Protein AF-A0A401QCV1-F1 (afdb_monomer_lite)

InterPro domains:
  IPR019137 Nck-associated protein 1 [PF09735] (1-83)
  IPR019137 Nck-associated protein 1 [PTHR12093] (1-83)

pLDDT: mean 95.97, std 2.87, range [83.56, 98.56]

Radius of gyration: 15.39 Å; chains: 1; bounding box: 41×27×34 Å

Sequence (83 aa):
MEELRRLLHKFKKVIQRYFVTYLAHFDAVLLNETIQNLSVCPEEESVIMSSFVNSLASLNIKQVENSETFDFQGLRLDWFRLQ

Secondary structure (DSSP, 8-state):
-HHHHHHHHHTHHHHHHHHHHHIIIIIHHHHHHHHHT-S---HHHHHHHHHHHHHHHT--HHHHHTT-----HHHHHHHHHT-

Structure (mmCIF, N/CA/C/O backbone):
data_AF-A0A401QCV1-F1
#
_entry.id   AF-A0A401QCV1-F1
#
loop_
_atom_site.group_PDB
_atom_site.id
_atom_site.type_symbol
_atom_site.label_atom_id
_atom_site.label_alt_id
_atom_site.label_comp_id
_atom_site.label_asym_id
_atom_site.label_entity_id
_atom_site.label_seq_id
_atom_site.pdbx_PDB_ins_code
_atom_site.Cartn_x
_atom_site.Cartn_y
_atom_site.Cartn_z
_atom_site.occupancy
_atom_site.B_iso_or_equiv
_atom_site.auth_seq_id
_atom_site.auth_comp_id
_atom_site.auth_asym_id
_atom_site.auth_atom_id
_atom_site.pdbx_PDB_model_num
ATOM 1 N N . MET A 1 1 ? -19.452 -16.250 11.723 1.00 89.88 1 MET A N 1
ATOM 2 C CA . MET A 1 1 ? -19.100 -15.287 10.651 1.00 89.88 1 MET A CA 1
ATOM 3 C C . MET A 1 1 ? -19.491 -13.849 10.986 1.00 89.88 1 MET A C 1
ATOM 5 O O . MET A 1 1 ? -18.649 -12.974 10.833 1.00 89.88 1 MET A O 1
ATOM 9 N N . GLU A 1 2 ?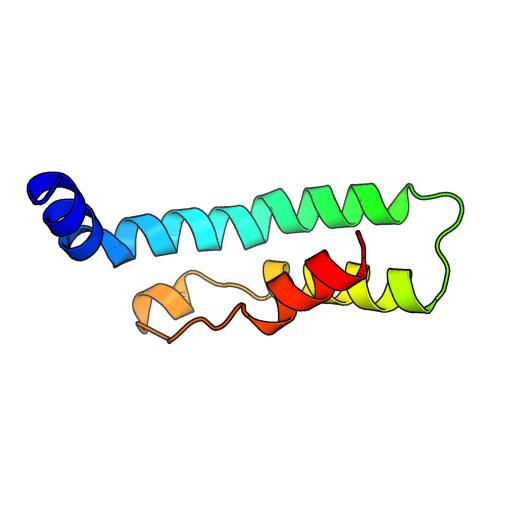 -20.704 -13.584 11.485 1.00 96.69 2 GLU A N 1
ATOM 10 C CA . GLU A 1 2 ? -21.149 -12.208 11.796 1.00 96.69 2 GLU A CA 1
ATOM 11 C C . GLU A 1 2 ? -20.360 -11.509 12.909 1.00 96.69 2 GLU A C 1
ATOM 13 O O . GLU A 1 2 ? -20.085 -10.314 12.825 1.00 96.69 2 GLU A O 1
ATOM 18 N N . GLU A 1 3 ? -19.931 -12.248 13.932 1.00 96.62 3 GLU A N 1
ATOM 19 C CA . GLU A 1 3 ? -19.102 -11.686 15.002 1.00 96.62 3 GLU A CA 1
ATOM 20 C C . GLU A 1 3 ? -17.757 -11.165 14.477 1.00 96.62 3 GLU A C 1
ATOM 22 O O . GLU A 1 3 ? -17.366 -10.040 14.784 1.00 96.62 3 GLU A O 1
ATOM 27 N N . LEU A 1 4 ? -17.101 -11.924 13.593 1.00 97.00 4 LEU A N 1
ATOM 28 C CA . LEU A 1 4 ? -15.855 -11.503 12.954 1.00 97.00 4 LEU A CA 1
ATOM 29 C C . LEU A 1 4 ? -16.057 -10.255 12.084 1.00 97.00 4 LEU A C 1
ATOM 31 O O . LEU A 1 4 ? -15.261 -9.323 12.164 1.00 97.00 4 LEU A O 1
ATOM 35 N N . ARG A 1 5 ? -17.143 -10.195 11.298 1.00 97.50 5 ARG A N 1
ATOM 36 C CA . ARG A 1 5 ? -17.491 -8.999 10.507 1.00 97.50 5 ARG A CA 1
ATOM 37 C C . ARG A 1 5 ? -17.679 -7.772 11.397 1.00 97.50 5 ARG A C 1
ATOM 39 O O . ARG A 1 5 ? -17.164 -6.699 11.082 1.00 97.50 5 ARG A O 1
ATOM 46 N N . ARG A 1 6 ? -18.365 -7.935 12.534 1.00 97.88 6 ARG A N 1
ATOM 47 C CA . ARG A 1 6 ? -18.574 -6.865 13.518 1.00 97.88 6 ARG A CA 1
ATOM 48 C C . ARG A 1 6 ? -17.252 -6.376 14.108 1.00 97.88 6 ARG A C 1
ATOM 50 O O . ARG A 1 6 ? -17.044 -5.168 14.199 1.00 97.88 6 ARG A O 1
ATOM 57 N N . LEU A 1 7 ? -16.356 -7.291 14.480 1.00 97.94 7 LEU A N 1
ATOM 58 C CA . LEU A 1 7 ? -15.027 -6.955 14.997 1.00 97.94 7 LEU A CA 1
ATOM 59 C C . LEU A 1 7 ? -14.181 -6.229 13.946 1.00 97.94 7 LEU A C 1
ATOM 61 O O . LEU A 1 7 ? -13.601 -5.192 14.257 1.00 97.94 7 LEU A O 1
ATOM 65 N N . LEU A 1 8 ? -14.176 -6.707 12.699 1.00 97.00 8 LEU A N 1
ATOM 66 C CA . LEU A 1 8 ? -13.464 -6.070 11.590 1.00 97.00 8 LEU A CA 1
ATOM 67 C C . LEU A 1 8 ? -13.923 -4.621 11.391 1.00 97.00 8 LEU A C 1
ATOM 69 O O . LEU A 1 8 ? -13.099 -3.723 11.239 1.00 97.00 8 LEU A O 1
ATOM 73 N N . HIS A 1 9 ? -15.235 -4.382 11.434 1.00 96.50 9 HIS A N 1
ATOM 74 C CA . HIS A 1 9 ? -15.783 -3.039 11.281 1.00 96.50 9 HIS A CA 1
ATOM 75 C C . HIS A 1 9 ? -15.440 -2.144 12.480 1.00 96.50 9 HIS A C 1
ATOM 77 O O . HIS A 1 9 ? -14.995 -1.011 12.299 1.00 96.50 9 HIS A O 1
ATOM 83 N N . LYS A 1 10 ? -15.574 -2.671 13.707 1.00 97.56 10 LYS A N 1
ATOM 84 C CA . LYS A 1 10 ? -15.257 -1.953 14.953 1.00 97.56 10 LYS A CA 1
ATOM 85 C C . LYS A 1 10 ? -13.782 -1.551 15.034 1.00 97.56 10 LYS A C 1
ATOM 87 O O . LYS A 1 10 ? -13.473 -0.449 15.476 1.00 97.56 10 LYS A O 1
ATOM 92 N N . PHE A 1 11 ? -12.878 -2.428 14.601 1.00 97.75 11 PHE A N 1
ATOM 93 C CA . PHE A 1 11 ? -11.430 -2.234 14.696 1.00 97.75 11 PHE A CA 1
ATOM 94 C C . PHE A 1 11 ? -10.770 -1.861 13.361 1.00 97.75 11 PHE A C 1
ATOM 96 O O . PHE A 1 11 ? -9.545 -1.901 13.253 1.00 97.75 11 PHE A O 1
ATOM 103 N N . LYS A 1 12 ? -11.550 -1.428 12.359 1.00 96.31 12 LYS A N 1
ATOM 104 C CA . LYS A 1 12 ? -11.061 -1.069 11.017 1.00 96.31 12 LYS A CA 1
ATOM 105 C C . LYS A 1 12 ? -9.845 -0.139 11.059 1.00 96.31 12 LYS A C 1
ATOM 107 O O . LYS A 1 12 ? -8.861 -0.408 10.381 1.00 96.31 12 LYS A O 1
ATOM 112 N N . LYS A 1 13 ? -9.875 0.909 11.892 1.00 96.50 13 LYS A N 1
ATOM 113 C CA . LYS A 1 13 ? -8.763 1.869 12.024 1.00 96.50 13 LYS A CA 1
ATOM 114 C C . LYS A 1 13 ? -7.480 1.237 12.569 1.00 96.50 13 LYS A C 1
ATOM 116 O O . LYS A 1 13 ? -6.397 1.603 12.130 1.00 96.50 13 LYS A O 1
ATOM 121 N N . VAL A 1 14 ? -7.590 0.281 13.495 1.00 97.62 14 VAL A N 1
ATOM 122 C CA . VAL A 1 14 ? -6.431 -0.443 14.049 1.00 97.62 14 VAL A CA 1
ATOM 123 C C . VAL A 1 14 ? -5.768 -1.271 12.952 1.00 97.62 14 VAL A C 1
ATOM 125 O O . VAL A 1 14 ? -4.556 -1.202 12.767 1.00 97.62 14 VAL A O 1
ATOM 128 N N . ILE A 1 15 ? -6.585 -1.985 12.178 1.00 97.81 15 ILE A N 1
ATOM 129 C CA . ILE A 1 15 ? -6.132 -2.815 11.059 1.00 97.81 15 ILE A CA 1
ATOM 130 C C . ILE A 1 15 ? -5.504 -1.943 9.966 1.00 97.81 15 ILE A C 1
ATOM 132 O O . ILE A 1 15 ? -4.392 -2.216 9.528 1.00 97.81 15 ILE A O 1
ATOM 136 N N . GLN A 1 16 ? -6.175 -0.857 9.569 1.00 97.81 16 GLN A N 1
ATOM 137 C CA . GLN A 1 16 ? -5.653 0.084 8.576 1.00 97.81 16 GLN A CA 1
ATOM 138 C C . GLN A 1 16 ? -4.322 0.690 9.015 1.00 97.81 16 GLN A C 1
ATOM 140 O O . GLN A 1 16 ? -3.384 0.697 8.229 1.00 97.81 16 GLN A O 1
ATOM 145 N N . ARG A 1 17 ? -4.207 1.150 10.268 1.00 98.06 17 ARG A N 1
ATOM 146 C CA . ARG A 1 17 ? -2.959 1.712 10.799 1.00 98.06 17 ARG A CA 1
ATOM 147 C C . ARG A 1 17 ? -1.816 0.706 10.736 1.00 98.06 17 ARG A C 1
ATOM 149 O O . ARG A 1 17 ? -0.719 1.076 10.325 1.00 98.06 17 ARG A O 1
ATOM 156 N N . TYR A 1 18 ? -2.074 -0.541 11.128 1.00 98.25 18 TYR A N 1
ATOM 157 C CA . TYR A 1 18 ? -1.077 -1.605 11.060 1.00 98.25 18 TYR A CA 1
ATOM 158 C C . TYR A 1 18 ? -0.584 -1.804 9.623 1.00 98.25 18 TYR A C 1
ATOM 160 O O . TYR A 1 18 ? 0.607 -1.650 9.368 1.00 98.25 18 TYR A O 1
ATOM 168 N N . PHE A 1 19 ? -1.494 -2.053 8.677 1.00 98.44 19 PHE A N 1
ATOM 169 C CA . PHE A 1 19 ? -1.113 -2.350 7.294 1.00 98.44 19 PHE A CA 1
ATOM 170 C C . PHE A 1 19 ? -0.530 -1.149 6.550 1.00 98.44 19 PHE A C 1
ATOM 172 O O . PHE A 1 19 ? 0.418 -1.327 5.803 1.00 98.44 19 PHE A O 1
ATOM 179 N N . VAL A 1 20 ? -1.014 0.073 6.786 1.00 98.25 20 VAL A N 1
ATOM 180 C CA . VAL A 1 20 ? -0.401 1.291 6.224 1.00 98.25 20 VAL A CA 1
ATOM 181 C C . VAL A 1 20 ? 1.048 1.433 6.682 1.00 98.25 20 VAL A C 1
ATOM 183 O O . VAL A 1 20 ? 1.927 1.711 5.874 1.00 98.25 20 VAL A O 1
ATOM 186 N N . THR A 1 21 ? 1.313 1.192 7.968 1.00 97.62 21 THR A N 1
ATOM 187 C CA . THR A 1 21 ? 2.680 1.259 8.502 1.00 97.62 21 THR A CA 1
ATOM 188 C C . THR A 1 21 ? 3.551 0.157 7.906 1.00 97.62 21 THR A C 1
ATOM 190 O O . THR A 1 21 ? 4.683 0.427 7.515 1.00 97.62 21 THR A O 1
ATOM 193 N N . TYR A 1 22 ? 3.013 -1.061 7.819 1.00 98.44 22 TYR A N 1
ATOM 194 C CA . TYR A 1 22 ? 3.707 -2.221 7.266 1.00 98.44 22 TYR A CA 1
ATOM 195 C C . TYR A 1 22 ? 4.089 -1.997 5.797 1.00 98.44 22 TYR A C 1
ATOM 197 O O . TYR A 1 22 ? 5.256 -2.128 5.435 1.00 98.44 22 TYR A O 1
ATOM 205 N N . LEU A 1 23 ? 3.128 -1.556 4.984 1.00 98.56 23 LEU A N 1
ATOM 206 C CA . LEU A 1 23 ? 3.321 -1.284 3.563 1.00 98.56 23 LEU A CA 1
ATOM 207 C C . LEU A 1 23 ? 4.370 -0.189 3.329 1.00 98.56 23 LEU A C 1
ATOM 209 O O . LEU A 1 23 ? 5.255 -0.358 2.496 1.00 98.56 23 LEU A O 1
ATOM 213 N N . ALA A 1 24 ? 4.301 0.912 4.085 1.00 98.06 24 ALA A N 1
ATOM 214 C CA . ALA A 1 24 ? 5.192 2.057 3.898 1.00 98.06 24 ALA A CA 1
ATOM 215 C C . ALA A 1 24 ? 6.643 1.802 4.329 1.00 98.06 24 ALA A C 1
ATOM 217 O O . ALA A 1 24 ? 7.559 2.344 3.719 1.00 98.06 24 ALA A O 1
ATOM 218 N N . HIS A 1 25 ? 6.862 1.013 5.387 1.00 96.38 25 HIS A N 1
ATOM 219 C CA . HIS A 1 25 ? 8.185 0.905 6.019 1.00 96.38 25 HIS A CA 1
ATOM 220 C C . HIS A 1 25 ? 8.860 -0.448 5.823 1.00 96.38 25 HIS A C 1
ATOM 222 O O . HIS A 1 25 ? 10.084 -0.513 5.878 1.00 96.38 25 HIS A O 1
ATOM 228 N N . PHE A 1 26 ? 8.094 -1.523 5.633 1.00 98.06 26 PHE A N 1
ATOM 229 C CA . PHE A 1 26 ? 8.650 -2.851 5.397 1.00 98.06 26 PHE A CA 1
ATOM 230 C C . PHE A 1 26 ? 8.538 -3.225 3.920 1.00 98.06 26 PHE A C 1
ATOM 232 O O . PHE A 1 26 ? 9.564 -3.357 3.255 1.00 98.06 26 PHE A O 1
ATOM 239 N N . ASP A 1 27 ? 7.315 -3.320 3.387 1.00 98.31 27 ASP A N 1
ATOM 240 C CA . ASP A 1 27 ? 7.111 -3.813 2.018 1.00 98.31 27 ASP A CA 1
ATOM 241 C C . ASP A 1 27 ? 7.742 -2.886 0.979 1.00 98.31 27 ASP A C 1
ATOM 243 O O . ASP A 1 27 ? 8.411 -3.368 0.073 1.00 98.31 27 ASP A O 1
ATOM 247 N N . ALA A 1 28 ? 7.592 -1.564 1.119 1.00 98.12 28 ALA A N 1
ATOM 248 C CA . ALA A 1 28 ? 8.196 -0.611 0.188 1.00 98.12 28 ALA A CA 1
ATOM 249 C C . ALA A 1 28 ? 9.729 -0.724 0.141 1.00 98.12 28 ALA A C 1
ATOM 251 O O . ALA A 1 28 ? 10.317 -0.647 -0.938 1.00 98.12 28 ALA A O 1
ATOM 252 N N . VAL A 1 29 ? 10.373 -0.933 1.295 1.00 98.00 29 VAL A N 1
ATOM 253 C CA . VAL A 1 29 ? 11.834 -1.062 1.396 1.00 98.00 29 VAL A CA 1
ATOM 254 C C . VAL A 1 29 ? 12.291 -2.371 0.763 1.00 98.00 29 VAL A C 1
ATOM 256 O O . VAL A 1 29 ? 13.122 -2.350 -0.143 1.00 98.00 29 VAL A O 1
ATOM 259 N N . LEU A 1 30 ? 11.694 -3.493 1.173 1.00 98.06 30 LEU A N 1
ATOM 260 C CA . LEU A 1 30 ? 12.034 -4.814 0.646 1.00 98.06 30 LEU A CA 1
ATOM 261 C C . LEU A 1 30 ? 11.770 -4.912 -0.862 1.00 98.06 30 LEU A C 1
ATOM 263 O O . LEU A 1 30 ? 12.581 -5.468 -1.604 1.00 98.06 30 LEU A O 1
ATOM 267 N N . LEU A 1 31 ? 10.650 -4.360 -1.332 1.00 97.00 31 LEU A N 1
ATOM 268 C CA . LEU A 1 31 ? 10.306 -4.334 -2.749 1.00 97.00 31 LEU A CA 1
ATOM 269 C C . LEU A 1 31 ? 11.328 -3.516 -3.540 1.00 97.00 31 LEU A C 1
ATOM 271 O O . LEU A 1 31 ? 11.811 -3.988 -4.566 1.00 97.00 31 LEU A O 1
ATOM 275 N N . ASN A 1 32 ? 11.700 -2.331 -3.050 1.00 96.81 32 ASN A N 1
ATOM 276 C CA . ASN A 1 32 ? 12.712 -1.503 -3.698 1.00 96.81 32 ASN A CA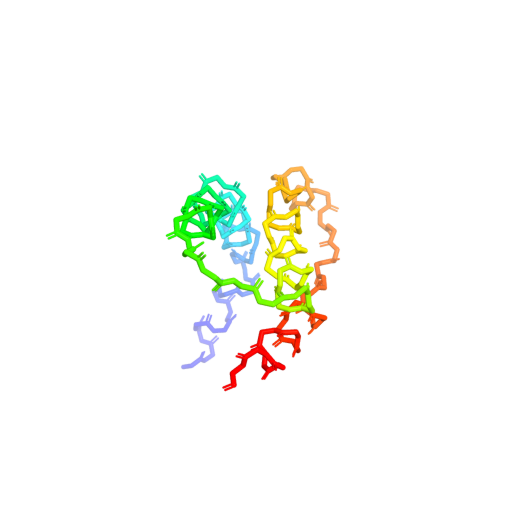 1
ATOM 277 C C . ASN A 1 32 ? 14.062 -2.228 -3.783 1.00 96.81 32 ASN A C 1
ATOM 279 O O . ASN A 1 32 ? 14.643 -2.303 -4.860 1.00 96.81 32 ASN A O 1
ATOM 283 N N . GLU A 1 33 ? 14.533 -2.823 -2.685 1.00 97.00 33 GLU A N 1
ATOM 284 C CA . GLU A 1 33 ? 15.762 -3.627 -2.677 1.00 97.00 33 GLU A CA 1
ATOM 285 C C . GLU A 1 33 ? 15.691 -4.795 -3.667 1.00 97.00 33 GLU A C 1
ATOM 287 O O . GLU A 1 33 ? 16.653 -5.069 -4.384 1.00 97.00 33 GLU A O 1
ATOM 292 N N . THR A 1 34 ? 14.543 -5.466 -3.751 1.00 95.38 34 THR A N 1
ATOM 293 C CA . THR A 1 34 ? 14.335 -6.570 -4.694 1.00 95.38 34 THR A CA 1
ATOM 294 C C . THR A 1 34 ? 14.435 -6.088 -6.141 1.00 95.38 34 THR A C 1
ATOM 296 O O . THR A 1 34 ? 15.136 -6.710 -6.935 1.00 95.38 34 THR A O 1
ATOM 299 N N . ILE A 1 35 ? 13.798 -4.960 -6.476 1.00 93.81 35 ILE A N 1
ATOM 300 C CA . ILE A 1 35 ? 13.819 -4.370 -7.825 1.00 93.81 35 ILE A CA 1
ATOM 301 C C . ILE A 1 35 ? 15.238 -3.950 -8.221 1.00 93.81 35 ILE A C 1
ATOM 303 O O . ILE A 1 35 ? 15.666 -4.246 -9.333 1.00 93.81 35 ILE A O 1
ATOM 307 N N . GLN A 1 36 ? 15.989 -3.308 -7.319 1.00 92.25 36 GLN A N 1
ATOM 308 C CA . GLN A 1 36 ? 17.366 -2.872 -7.599 1.00 92.25 36 GLN A CA 1
ATOM 309 C C . GLN A 1 36 ? 18.326 -4.044 -7.868 1.00 92.25 36 GLN A C 1
ATOM 311 O O . GLN A 1 36 ? 19.344 -3.866 -8.530 1.00 92.25 36 GLN A O 1
ATOM 316 N N . ASN A 1 37 ? 18.004 -5.244 -7.378 1.00 93.94 37 ASN A N 1
ATOM 317 C CA . ASN A 1 37 ? 18.799 -6.452 -7.597 1.00 93.94 37 ASN A CA 1
ATOM 318 C C . ASN A 1 37 ? 18.408 -7.228 -8.872 1.00 93.94 37 ASN A C 1
ATOM 320 O O . ASN A 1 37 ? 19.015 -8.261 -9.171 1.00 93.94 37 ASN A O 1
ATOM 324 N N . LEU A 1 38 ? 17.417 -6.764 -9.642 1.00 91.81 38 LEU A N 1
ATOM 325 C CA . LEU A 1 38 ? 17.060 -7.372 -10.923 1.00 91.81 38 LEU A CA 1
ATOM 326 C C . LEU A 1 38 ? 18.095 -7.000 -11.993 1.00 91.81 38 LEU A C 1
ATOM 328 O O . LEU A 1 38 ? 18.286 -5.835 -12.321 1.00 91.81 38 LEU A O 1
ATOM 332 N N . SER A 1 39 ? 18.751 -8.010 -12.569 1.00 83.56 39 SER A N 1
ATOM 333 C CA . SER A 1 39 ? 19.796 -7.805 -13.587 1.00 83.56 39 SER A CA 1
ATOM 334 C C . SER A 1 39 ? 19.275 -7.268 -14.927 1.00 83.56 39 SER A C 1
ATOM 336 O O . SER A 1 39 ? 20.006 -6.573 -15.629 1.00 83.56 39 SER A O 1
ATOM 338 N N . VAL A 1 40 ? 18.025 -7.582 -15.286 1.00 87.12 40 VAL A N 1
ATOM 339 C CA . VAL A 1 40 ? 17.347 -7.115 -16.502 1.00 87.12 40 VAL A CA 1
ATOM 340 C C . VAL A 1 40 ? 15.864 -6.937 -16.181 1.00 87.12 40 VAL A C 1
ATOM 342 O O . VAL A 1 40 ? 15.220 -7.875 -15.715 1.00 87.12 40 VAL A O 1
ATOM 345 N N . CYS A 1 41 ? 15.325 -5.749 -16.441 1.00 87.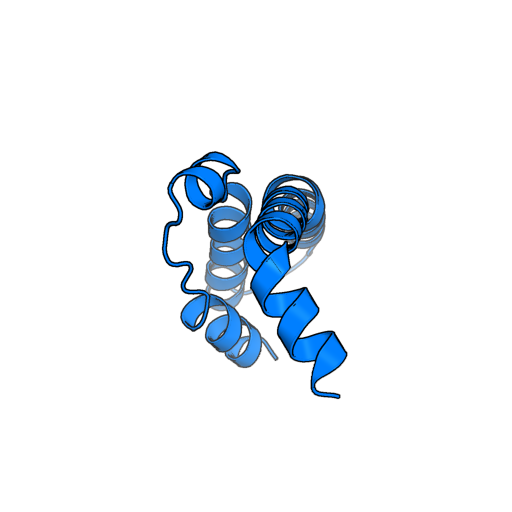25 41 CYS A N 1
ATOM 346 C CA . CYS A 1 41 ? 13.902 -5.436 -16.334 1.00 87.25 41 CYS A CA 1
ATOM 347 C C . CYS A 1 41 ? 13.537 -4.533 -17.523 1.00 87.25 41 CYS A C 1
ATOM 349 O O . CYS A 1 41 ? 14.197 -3.500 -17.685 1.00 87.25 41 CYS A O 1
ATOM 351 N N . PRO A 1 42 ? 12.581 -4.913 -18.392 1.00 91.94 42 PRO A N 1
ATOM 352 C CA . PRO A 1 42 ? 12.162 -4.037 -19.476 1.00 91.94 42 PRO A CA 1
ATOM 353 C C . PRO A 1 42 ? 11.465 -2.777 -18.930 1.00 91.94 42 PRO A C 1
ATOM 355 O O . PRO A 1 42 ? 11.091 -2.689 -17.758 1.00 91.94 42 PRO A O 1
ATOM 358 N N . GLU A 1 43 ? 11.394 -1.739 -19.765 1.00 89.75 43 GLU A N 1
ATOM 359 C CA . GLU A 1 43 ? 11.014 -0.390 -19.329 1.00 89.75 43 GLU A CA 1
ATOM 360 C C . GLU A 1 43 ? 9.593 -0.339 -18.750 1.00 89.75 43 GLU A C 1
ATOM 362 O O . GLU A 1 43 ? 9.381 0.268 -17.700 1.00 89.75 43 GLU A O 1
ATOM 367 N N . GLU A 1 44 ? 8.635 -1.015 -19.389 1.00 89.62 44 GLU A N 1
ATOM 368 C CA . GLU A 1 44 ? 7.228 -1.022 -18.972 1.00 89.62 44 GLU A CA 1
ATOM 369 C C . GLU A 1 44 ? 7.053 -1.631 -17.571 1.00 89.62 44 GLU A C 1
ATOM 371 O O . GLU A 1 44 ? 6.395 -1.046 -16.704 1.00 89.62 44 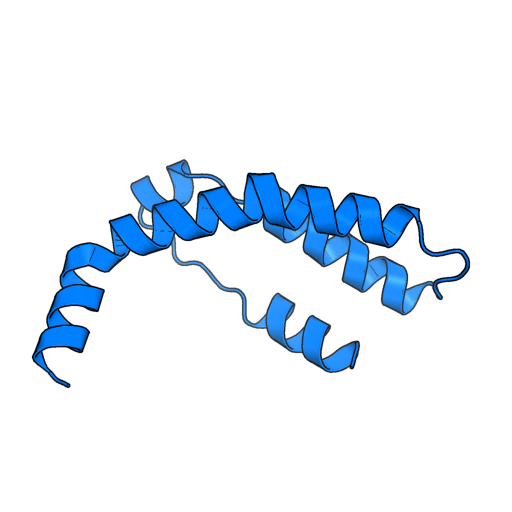GLU A O 1
ATOM 376 N N . GLU A 1 45 ? 7.704 -2.762 -17.306 1.00 91.94 45 GLU A N 1
ATOM 377 C CA . GLU A 1 45 ? 7.702 -3.427 -16.007 1.00 91.94 45 GLU A CA 1
ATOM 378 C C . GLU A 1 45 ? 8.427 -2.585 -14.955 1.00 91.94 45 GLU A C 1
ATOM 380 O O . GLU A 1 45 ? 7.951 -2.468 -13.824 1.00 91.94 45 GLU A O 1
ATOM 385 N N . SER A 1 46 ? 9.535 -1.934 -15.326 1.00 92.81 46 SER A N 1
ATOM 386 C CA . SER A 1 46 ? 10.279 -1.036 -14.436 1.00 92.81 46 SER A CA 1
ATOM 387 C C . SER A 1 46 ? 9.432 0.159 -13.982 1.00 92.81 46 SER A C 1
ATOM 389 O O . SER A 1 46 ? 9.465 0.530 -12.800 1.00 92.81 46 SER A O 1
ATOM 391 N N . VAL A 1 47 ? 8.614 0.725 -14.880 1.00 94.50 47 VAL A N 1
ATOM 392 C CA . VAL A 1 47 ? 7.667 1.802 -14.551 1.00 94.50 47 VAL A CA 1
ATOM 393 C C . VAL A 1 47 ? 6.622 1.320 -13.544 1.00 94.50 47 VAL A C 1
ATOM 395 O O . VAL A 1 47 ? 6.398 1.987 -12.529 1.00 94.50 47 VAL A O 1
ATOM 398 N N . ILE A 1 48 ? 6.013 0.153 -13.777 1.00 95.31 48 ILE A N 1
ATOM 399 C CA . ILE A 1 48 ? 5.010 -0.426 -12.870 1.00 95.31 48 ILE A CA 1
ATOM 400 C C . ILE A 1 48 ? 5.621 -0.711 -11.489 1.00 95.31 48 ILE A C 1
ATOM 402 O O . ILE A 1 48 ? 5.076 -0.299 -10.463 1.00 95.31 48 ILE A O 1
ATOM 406 N N . MET A 1 49 ? 6.787 -1.356 -11.449 1.00 95.50 49 MET A N 1
ATOM 407 C CA . MET A 1 49 ? 7.489 -1.699 -10.211 1.00 95.50 49 MET A CA 1
ATOM 408 C C . MET A 1 49 ? 7.877 -0.456 -9.396 1.00 95.50 49 MET A C 1
ATOM 410 O O . MET A 1 49 ? 7.656 -0.407 -8.184 1.00 95.50 49 MET A O 1
ATOM 414 N N . SER A 1 50 ? 8.385 0.586 -10.058 1.00 94.75 50 SER A N 1
ATOM 415 C CA . SER A 1 50 ? 8.714 1.863 -9.410 1.00 94.75 50 SER A CA 1
ATOM 416 C C . SER A 1 50 ? 7.462 2.577 -8.889 1.00 94.75 50 SER A C 1
ATOM 418 O O . SER A 1 50 ? 7.476 3.161 -7.803 1.00 94.75 50 SER A O 1
ATO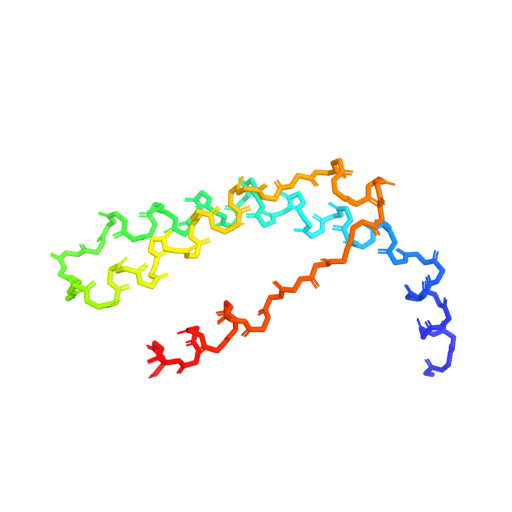M 420 N N . SER A 1 51 ? 6.351 2.495 -9.629 1.00 97.19 51 SER A N 1
ATOM 421 C CA . SER A 1 51 ? 5.051 3.018 -9.198 1.00 97.19 51 SER A CA 1
ATOM 422 C C . SER A 1 51 ? 4.563 2.350 -7.908 1.00 97.19 51 SER A C 1
ATOM 424 O O . SER A 1 51 ? 4.046 3.041 -7.025 1.00 97.19 51 SER A O 1
ATOM 426 N N . PHE A 1 52 ? 4.787 1.041 -7.730 1.00 97.75 52 PHE A N 1
ATOM 427 C CA . PHE A 1 52 ? 4.455 0.353 -6.478 1.00 97.75 52 PHE A CA 1
ATOM 428 C C . PHE A 1 52 ? 5.262 0.884 -5.304 1.00 97.75 52 PHE A C 1
ATOM 430 O O . PHE A 1 52 ? 4.665 1.270 -4.301 1.00 97.75 52 PHE A O 1
ATOM 437 N N . VAL A 1 53 ? 6.590 0.960 -5.431 1.00 97.94 53 VAL A N 1
ATOM 438 C CA . VAL A 1 53 ? 7.457 1.474 -4.358 1.00 97.94 53 VAL A CA 1
ATOM 439 C C . VAL A 1 53 ? 7.017 2.877 -3.944 1.00 97.94 53 VAL A C 1
ATOM 441 O O . VAL A 1 53 ? 6.787 3.117 -2.761 1.00 97.94 53 VAL A O 1
ATOM 444 N N . ASN A 1 54 ? 6.810 3.775 -4.910 1.00 97.62 54 ASN A N 1
ATOM 445 C CA . ASN A 1 54 ? 6.362 5.142 -4.644 1.00 97.62 54 ASN A CA 1
ATOM 446 C C . ASN A 1 54 ? 4.985 5.183 -3.968 1.00 97.62 54 ASN A C 1
ATOM 448 O O . ASN A 1 54 ? 4.799 5.891 -2.977 1.00 97.62 54 ASN A O 1
ATOM 452 N N . SER A 1 55 ? 4.027 4.402 -4.472 1.00 97.81 55 SER A N 1
ATOM 453 C CA . SER A 1 55 ? 2.675 4.338 -3.911 1.00 97.81 55 SER A CA 1
ATOM 454 C C . SER A 1 55 ? 2.696 3.853 -2.463 1.00 97.81 55 SER A C 1
ATOM 456 O O . SER A 1 55 ? 2.069 4.475 -1.607 1.00 97.81 55 SER A O 1
ATOM 458 N N . LEU A 1 56 ? 3.449 2.790 -2.164 1.00 98.19 56 LEU A N 1
ATOM 459 C CA . LEU A 1 56 ? 3.544 2.230 -0.818 1.00 98.19 56 LEU A CA 1
ATOM 460 C C . LEU A 1 56 ? 4.309 3.159 0.134 1.00 98.19 56 LEU A C 1
ATOM 462 O O . LEU A 1 56 ? 3.813 3.441 1.222 1.00 98.19 56 LEU A O 1
ATOM 466 N N . ALA A 1 57 ? 5.461 3.691 -0.283 1.00 97.69 57 ALA A N 1
ATOM 467 C CA . ALA A 1 57 ? 6.284 4.588 0.532 1.00 97.69 57 ALA A CA 1
ATOM 468 C C . ALA A 1 57 ? 5.588 5.923 0.855 1.00 97.69 57 ALA A C 1
ATOM 470 O O . ALA A 1 57 ? 5.893 6.552 1.866 1.00 97.69 57 ALA A O 1
ATOM 471 N N . SER A 1 58 ? 4.641 6.359 0.015 1.00 97.38 58 SER A N 1
ATOM 472 C CA . SER A 1 58 ? 3.851 7.575 0.254 1.00 97.38 58 SER A CA 1
ATOM 473 C C . SER A 1 58 ? 2.774 7.419 1.335 1.00 97.38 58 SER A C 1
ATOM 475 O O . SER A 1 58 ? 2.231 8.422 1.809 1.00 97.38 58 SER A O 1
ATOM 477 N N . LEU A 1 59 ? 2.457 6.182 1.736 1.00 98.00 59 LEU A N 1
ATOM 478 C CA . LEU A 1 59 ? 1.444 5.923 2.748 1.00 98.00 59 LEU A CA 1
ATOM 479 C C . LEU A 1 59 ? 1.898 6.423 4.122 1.00 98.00 59 LEU A C 1
ATOM 481 O O . LEU A 1 59 ? 3.040 6.255 4.543 1.00 98.00 59 LEU A O 1
ATOM 485 N N . ASN A 1 60 ? 0.964 7.008 4.864 1.00 95.81 60 ASN A N 1
ATOM 486 C CA . ASN A 1 60 ? 1.242 7.611 6.158 1.00 95.81 60 ASN A CA 1
ATOM 487 C C . ASN A 1 60 ? 0.107 7.350 7.153 1.00 95.81 60 ASN A C 1
ATOM 489 O O . ASN A 1 60 ? -1.077 7.406 6.821 1.00 95.81 60 ASN A O 1
ATOM 493 N N . ILE A 1 61 ? 0.466 7.148 8.422 1.00 96.56 61 ILE A N 1
ATOM 494 C CA . ILE A 1 61 ? -0.476 6.951 9.531 1.00 96.56 61 ILE A CA 1
ATOM 495 C C . ILE A 1 61 ? -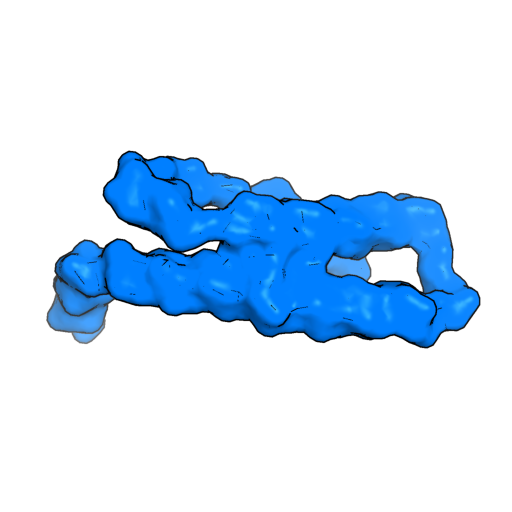1.476 8.114 9.633 1.00 96.56 61 ILE A C 1
ATOM 497 O O . ILE A 1 61 ? -2.649 7.872 9.921 1.00 96.56 61 ILE A O 1
ATOM 501 N N . LYS A 1 62 ? -1.059 9.351 9.320 1.00 97.25 62 LYS A N 1
ATOM 502 C CA . LYS A 1 62 ? -1.951 10.527 9.331 1.00 97.25 62 LYS A CA 1
ATOM 503 C C . LYS A 1 62 ? -3.179 10.354 8.433 1.00 97.25 62 LYS A C 1
ATOM 505 O O . LYS A 1 62 ? -4.257 10.808 8.794 1.00 97.25 62 LYS A O 1
ATOM 510 N N . GLN A 1 63 ? -3.051 9.641 7.314 1.00 97.25 63 GLN A N 1
ATOM 511 C CA . GLN A 1 63 ? -4.169 9.376 6.402 1.00 97.25 63 GLN A CA 1
ATOM 512 C C . GLN A 1 63 ? -5.241 8.501 7.070 1.00 97.25 63 GLN A C 1
ATOM 514 O O . GLN A 1 63 ? -6.441 8.705 6.888 1.00 97.25 63 GLN A O 1
ATOM 519 N N . VAL A 1 64 ? -4.820 7.558 7.922 1.00 96.69 64 VAL A N 1
ATOM 520 C CA . VAL A 1 64 ? -5.731 6.721 8.721 1.00 96.69 64 VAL A CA 1
ATOM 521 C C . VAL A 1 64 ? -6.401 7.539 9.827 1.00 96.69 64 VAL A C 1
ATOM 523 O O . VAL A 1 64 ? -7.598 7.379 10.074 1.00 96.69 64 VAL A O 1
ATOM 526 N N . GLU A 1 65 ? -5.654 8.427 10.485 1.00 95.00 65 GLU A N 1
ATOM 527 C CA . GLU A 1 65 ? -6.181 9.328 11.521 1.00 95.00 65 GLU A CA 1
ATOM 528 C C . GLU A 1 65 ? -7.249 10.267 10.941 1.00 95.00 65 GLU A C 1
ATOM 530 O O . GLU A 1 65 ? -8.359 10.349 11.479 1.00 95.00 65 GLU A O 1
ATOM 535 N N . ASN A 1 66 ? -6.965 10.840 9.769 1.00 97.00 66 ASN A N 1
ATOM 536 C CA . ASN A 1 66 ? -7.871 11.676 8.980 1.00 97.00 66 ASN A CA 1
ATOM 537 C C . ASN A 1 66 ? -9.047 10.903 8.365 1.00 97.00 66 ASN A C 1
ATOM 539 O O . ASN A 1 66 ? -9.967 11.511 7.826 1.00 97.00 66 ASN A O 1
ATOM 543 N N . SER A 1 67 ? -9.062 9.569 8.476 1.00 94.44 67 SER A N 1
ATOM 544 C CA . SER A 1 67 ? -10.089 8.702 7.883 1.00 94.44 67 SER A CA 1
ATOM 545 C C . SER A 1 67 ? -10.214 8.880 6.363 1.00 94.44 67 SER A C 1
ATOM 547 O O . SER A 1 67 ? -11.315 8.814 5.816 1.00 94.44 67 SER A O 1
ATOM 549 N N . GLU A 1 68 ? -9.081 9.090 5.690 1.00 96.69 68 GLU A N 1
ATOM 550 C CA . GLU A 1 68 ? -9.010 9.171 4.234 1.00 96.69 68 GLU A CA 1
ATOM 551 C C . GLU A 1 68 ? -9.474 7.857 3.588 1.00 96.69 68 GLU A C 1
ATOM 553 O O . GLU A 1 68 ? -9.351 6.759 4.148 1.00 96.69 68 GLU A O 1
ATOM 558 N N . THR A 1 69 ? -10.043 7.972 2.388 1.00 95.25 69 THR A N 1
ATOM 559 C CA . THR A 1 69 ? -10.451 6.804 1.607 1.00 95.25 69 THR A CA 1
ATOM 560 C C . THR A 1 69 ? -9.269 6.337 0.774 1.00 95.25 69 THR A C 1
ATOM 562 O O . THR A 1 69 ? -8.828 7.041 -0.126 1.00 95.25 69 THR A O 1
ATOM 565 N N . PHE A 1 70 ? -8.769 5.141 1.073 1.00 96.62 70 PHE A N 1
ATOM 566 C CA . PHE A 1 70 ? -7.704 4.518 0.297 1.00 96.62 70 PHE A CA 1
ATOM 567 C C . PHE A 1 70 ? -8.280 3.815 -0.930 1.00 96.62 70 PHE A C 1
ATOM 569 O O . PHE A 1 70 ? -9.185 2.985 -0.796 1.00 96.62 70 PHE A O 1
ATOM 576 N N . ASP A 1 71 ? -7.705 4.087 -2.098 1.00 96.75 71 ASP A N 1
ATOM 577 C CA . ASP A 1 71 ? -7.970 3.337 -3.319 1.00 96.75 71 ASP A CA 1
ATOM 578 C C . ASP A 1 71 ? -6.680 2.689 -3.832 1.00 96.75 71 ASP A C 1
ATOM 580 O O . ASP A 1 71 ? -5.706 3.358 -4.158 1.00 96.75 71 ASP A O 1
ATOM 584 N N . PHE A 1 72 ? -6.692 1.360 -3.891 1.00 97.44 72 PHE A N 1
ATOM 585 C CA . PHE A 1 72 ? -5.587 0.539 -4.388 1.00 97.44 72 PHE A CA 1
ATOM 586 C C . PHE A 1 72 ? -6.018 -0.317 -5.589 1.00 97.44 72 PHE A C 1
ATOM 588 O O . PHE A 1 72 ? -5.391 -1.335 -5.878 1.00 97.44 72 PHE A O 1
ATOM 595 N N . GLN A 1 73 ? -7.129 0.021 -6.256 1.00 97.81 73 GLN A N 1
ATOM 596 C CA . GLN A 1 73 ? -7.598 -0.727 -7.427 1.00 97.81 73 GLN A CA 1
ATOM 597 C C . GLN A 1 73 ? -6.580 -0.686 -8.567 1.00 97.81 73 GLN A C 1
ATOM 599 O O . GLN A 1 73 ? -6.270 -1.741 -9.115 1.00 97.81 73 GLN A O 1
ATOM 604 N N . GLY A 1 74 ? -6.018 0.494 -8.859 1.00 96.81 74 GLY A N 1
ATOM 605 C CA . GLY A 1 74 ? -4.961 0.658 -9.862 1.00 96.81 74 GLY A CA 1
ATOM 606 C C . GLY A 1 74 ? -3.743 -0.210 -9.554 1.00 96.81 74 GLY A C 1
ATOM 607 O O . GLY A 1 74 ? -3.381 -1.051 -10.366 1.00 96.81 74 GLY A O 1
ATOM 608 N N . LEU A 1 75 ? -3.217 -0.117 -8.326 1.00 97.31 75 LEU A N 1
ATOM 609 C CA . LEU A 1 75 ? -2.071 -0.915 -7.873 1.00 97.31 75 LEU A CA 1
ATOM 610 C C . LEU A 1 75 ? -2.306 -2.427 -8.029 1.00 97.31 75 LEU A C 1
ATOM 612 O O . LEU A 1 75 ? -1.439 -3.147 -8.513 1.00 97.31 75 LEU A O 1
ATOM 616 N N . ARG A 1 76 ? -3.496 -2.925 -7.664 1.00 98.06 76 ARG A N 1
ATOM 617 C CA . ARG A 1 76 ? -3.836 -4.349 -7.836 1.00 98.06 76 ARG A CA 1
ATOM 618 C C . ARG A 1 76 ? -3.980 -4.756 -9.302 1.00 98.06 76 ARG A C 1
ATOM 620 O O . ARG A 1 76 ? -3.638 -5.885 -9.640 1.00 98.06 76 ARG A O 1
ATOM 627 N N . LEU A 1 77 ? -4.510 -3.875 -10.148 1.00 97.94 77 LEU A N 1
ATOM 628 C CA . LEU A 1 77 ? -4.655 -4.139 -11.577 1.00 97.94 77 LEU A CA 1
ATOM 629 C C . LEU A 1 77 ? -3.297 -4.135 -12.284 1.00 97.94 77 LEU A C 1
ATOM 631 O O . LEU A 1 77 ? -3.052 -4.993 -13.121 1.00 97.94 77 LEU A O 1
ATOM 635 N N . ASP A 1 78 ? -2.406 -3.221 -11.917 1.00 97.38 78 ASP A N 1
ATOM 636 C CA . ASP A 1 78 ? -1.035 -3.187 -12.423 1.00 97.38 78 ASP A CA 1
ATOM 637 C C . ASP A 1 78 ? -0.245 -4.420 -11.980 1.00 97.38 78 ASP A C 1
ATOM 639 O O . ASP A 1 78 ? 0.495 -4.988 -12.776 1.00 97.38 78 ASP A O 1
ATOM 643 N N . TRP A 1 79 ? -0.465 -4.914 -10.755 1.00 96.56 79 TRP A N 1
ATOM 644 C CA . TRP A 1 79 ? 0.115 -6.193 -10.335 1.00 96.56 79 TRP A CA 1
ATOM 645 C C . TRP A 1 79 ? -0.409 -7.353 -11.183 1.00 96.56 79 TRP A C 1
ATOM 647 O O . TRP A 1 79 ? 0.344 -8.256 -11.524 1.00 96.56 79 TRP A O 1
ATOM 657 N N . PHE A 1 80 ? -1.691 -7.329 -11.548 1.00 97.31 80 PHE A N 1
ATOM 658 C CA . PHE A 1 80 ? -2.261 -8.331 -12.443 1.00 97.31 80 PHE A CA 1
ATOM 659 C C . PHE A 1 80 ? -1.696 -8.244 -13.868 1.00 97.31 80 PHE A C 1
ATOM 661 O O . PHE A 1 80 ? -1.521 -9.275 -14.497 1.00 97.31 80 PHE A O 1
ATOM 668 N N . ARG A 1 81 ? -1.373 -7.044 -14.366 1.00 95.19 81 ARG A N 1
ATOM 669 C CA . ARG A 1 81 ? -0.714 -6.855 -15.673 1.00 95.19 81 ARG A CA 1
ATOM 670 C C . ARG A 1 81 ? 0.721 -7.384 -15.704 1.00 95.19 81 ARG A C 1
ATOM 672 O O . ARG A 1 81 ? 1.203 -7.704 -16.781 1.00 95.19 81 ARG A O 1
ATOM 679 N N . LEU A 1 82 ? 1.382 -7.431 -14.548 1.00 93.38 82 LEU A N 1
ATOM 680 C CA . LEU A 1 82 ? 2.759 -7.904 -14.400 1.00 93.38 82 LEU A CA 1
ATOM 681 C C . LEU A 1 82 ? 2.868 -9.442 -14.296 1.00 93.38 82 LEU A C 1
ATOM 683 O O . LEU A 1 82 ? 3.974 -9.968 -14.402 1.00 93.38 82 LEU A O 1
ATOM 687 N N . GLN A 1 83 ? 1.756 -10.148 -14.038 1.00 92.75 83 GLN A N 1
ATOM 688 C CA . GLN A 1 83 ? 1.688 -11.620 -13.956 1.00 92.75 83 GLN A CA 1
ATOM 689 C C . GLN A 1 83 ? 1.607 -12.260 -15.342 1.00 92.75 83 GLN A C 1
ATOM 691 O O . GLN A 1 83 ? 2.241 -13.326 -15.510 1.00 92.75 83 GLN A O 1
#

Foldseek 3Di:
DVVVVVVCVVCVLVVCLVVLCCQQPPVLVVLVVVLVPDPDDDPLRNVLSVVSSVVSNPRDNVCSVVVPDDDCPVNVVSVVVVD

Organism: Scyliorhinus torazame (NCBI:txid75743)